Protein AF-A0A2M7SEW1-F1 (afdb_monomer)

Organism: NCBI:txid1974543

InterPro domains:
  IPR004155 PBS lyase HEAT-like repeat [SM00567] (40-69)
  IPR011989 Armadillo-like helical [G3DSA:1.25.10.10] (23-82)
  IPR016024 Armadillo-type fold [SSF48371] (25-82)
  IPR021133 HEAT, type 2 [PS50077] (58-82)

Nearest PDB structures (foldseek):
  4jw2-assembly1_A  TM=9.894E-01  e=2.557E-03  synthetic construct
  3ltj-assembly1_A  TM=9.966E-01  e=3.753E-02  synthetic construct
  4xl5-assembly1_C  TM=9.933E-01  e=4.218E-02  synthetic construct
  8aw4-assembly1_A  TM=9.488E-01  e=3.753E-02  synthetic construct
  6veh-assembly1_A  TM=9.405E-01  e=3.753E-02  synthetic construct

Structure (mmCIF, N/CA/C/O backbone):
data_AF-A0A2M7SEW1-F1
#
_entry.id   AF-A0A2M7SEW1-F1
#
loop_
_atom_site.group_PDB
_atom_site.id
_atom_site.type_symbol
_atom_site.label_atom_id
_atom_site.label_alt_id
_atom_site.label_comp_id
_atom_site.label_asym_id
_atom_site.label_entity_id
_atom_site.label_seq_id
_atom_site.pdbx_PDB_ins_code
_atom_site.Cartn_x
_atom_site.Cartn_y
_atom_site.Cartn_z
_atom_site.occupancy
_atom_site.B_iso_or_equiv
_atom_site.auth_seq_id
_atom_site.auth_comp_id
_atom_site.auth_asym_id
_atom_site.auth_atom_id
_atom_site.pdbx_PDB_model_num
ATOM 1 N N . MET A 1 1 ? -30.362 5.203 46.030 1.00 51.56 1 MET A N 1
ATOM 2 C CA . MET A 1 1 ? -28.888 5.373 46.006 1.00 51.56 1 MET A CA 1
ATOM 3 C C . MET A 1 1 ? -28.125 4.263 45.252 1.00 51.56 1 MET A C 1
ATOM 5 O O . MET A 1 1 ? -26.918 4.180 45.398 1.00 51.56 1 MET A O 1
ATOM 9 N N . LYS A 1 2 ? -28.771 3.428 44.408 1.00 43.75 2 LYS A N 1
ATOM 10 C CA . LYS A 1 2 ? -28.101 2.334 43.655 1.00 43.75 2 LYS A CA 1
ATOM 11 C C . LYS A 1 2 ? -28.065 2.522 42.124 1.00 43.75 2 LYS A C 1
ATOM 13 O O . LYS A 1 2 ? -27.558 1.662 41.422 1.00 43.75 2 LYS A O 1
ATOM 18 N N . ARG A 1 3 ? -28.584 3.640 41.595 1.00 46.50 3 ARG A N 1
ATOM 19 C CA . ARG A 1 3 ? -28.628 3.930 40.143 1.00 46.50 3 ARG A CA 1
ATOM 20 C C . ARG A 1 3 ? -27.537 4.899 39.653 1.00 46.50 3 ARG A C 1
ATOM 22 O O . ARG A 1 3 ? -27.454 5.145 38.461 1.00 46.50 3 ARG A O 1
ATOM 29 N N . LEU A 1 4 ? -26.691 5.417 40.552 1.00 39.47 4 LEU A N 1
ATOM 30 C CA . LEU A 1 4 ? -25.680 6.441 40.233 1.00 39.47 4 LEU A CA 1
ATOM 31 C C . LEU A 1 4 ? -24.267 5.867 39.988 1.00 39.47 4 LEU A C 1
ATOM 33 O O . LEU A 1 4 ? -23.418 6.550 39.434 1.00 39.47 4 LEU A O 1
ATOM 37 N N . ILE A 1 5 ? -24.024 4.601 40.354 1.00 47.69 5 ILE A N 1
ATOM 38 C CA . ILE A 1 5 ? -22.695 3.960 40.269 1.00 47.69 5 ILE A CA 1
ATOM 39 C C . ILE A 1 5 ? -22.389 3.444 38.844 1.00 47.69 5 ILE A C 1
ATOM 41 O O . ILE A 1 5 ? -21.232 3.376 38.456 1.00 47.69 5 ILE A O 1
ATOM 45 N N . ILE A 1 6 ? -23.408 3.147 38.025 1.00 51.91 6 ILE A N 1
ATOM 46 C CA . ILE A 1 6 ? -23.232 2.574 36.669 1.00 51.91 6 ILE A CA 1
ATOM 47 C C . ILE A 1 6 ? -22.760 3.629 35.640 1.00 51.91 6 ILE A C 1
ATOM 49 O O . ILE A 1 6 ? -22.089 3.305 34.657 1.00 51.91 6 ILE A O 1
ATOM 53 N N . ILE A 1 7 ? -23.076 4.910 35.865 1.00 52.78 7 ILE A N 1
ATOM 54 C CA . ILE A 1 7 ? -22.746 6.000 34.928 1.00 52.78 7 ILE A CA 1
ATOM 55 C C . ILE A 1 7 ? -21.261 6.387 35.036 1.00 52.78 7 ILE A C 1
ATOM 57 O O . ILE A 1 7 ? -20.616 6.647 34.021 1.00 52.78 7 ILE A O 1
ATOM 61 N N . THR A 1 8 ? -20.678 6.361 36.238 1.00 54.72 8 THR A N 1
ATOM 62 C CA . THR A 1 8 ? -19.272 6.751 36.448 1.00 54.72 8 THR A CA 1
ATOM 63 C C . THR A 1 8 ? -18.285 5.680 35.980 1.00 54.72 8 THR A C 1
ATOM 65 O O . THR A 1 8 ? -17.223 6.017 35.462 1.00 54.72 8 THR A O 1
ATOM 68 N N . THR A 1 9 ? -18.647 4.396 36.064 1.00 55.09 9 THR A N 1
ATOM 69 C CA . THR A 1 9 ? -17.812 3.292 35.557 1.00 55.09 9 THR A CA 1
ATOM 70 C C . THR A 1 9 ? -17.765 3.236 34.029 1.00 55.09 9 THR A C 1
ATOM 72 O O . THR A 1 9 ? -16.771 2.787 33.463 1.00 55.09 9 THR A O 1
ATOM 75 N N . SER A 1 10 ? -18.803 3.732 33.347 1.00 56.19 10 SER A N 1
ATOM 76 C CA . SER A 1 10 ? -18.861 3.757 31.878 1.00 56.19 10 SER A CA 1
ATOM 77 C C . SER A 1 10 ? -17.998 4.873 31.274 1.00 56.19 10 SER A C 1
ATOM 79 O O . SER A 1 10 ? -17.412 4.693 30.211 1.00 56.19 10 SER A O 1
ATOM 81 N N . LEU A 1 11 ? -17.851 6.009 31.967 1.00 52.69 11 LEU A N 1
ATOM 82 C CA . LEU A 1 11 ? -17.114 7.170 31.452 1.00 52.69 11 LEU A CA 1
ATOM 83 C C . LEU A 1 11 ? -15.585 6.975 31.470 1.00 52.69 11 LEU A C 1
ATOM 85 O O . LEU A 1 11 ? -14.882 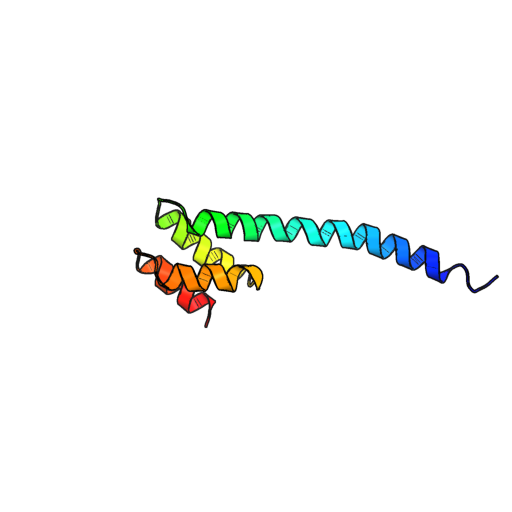7.449 30.580 1.00 52.69 11 LEU A O 1
ATOM 89 N N . VAL A 1 12 ? -15.064 6.236 32.456 1.00 53.09 12 VAL A N 1
ATOM 90 C CA . VAL A 1 12 ? -13.621 5.940 32.570 1.00 53.09 12 VAL A CA 1
ATOM 91 C C . VAL A 1 12 ? -13.172 4.933 31.504 1.00 53.09 12 VAL A C 1
ATOM 93 O O . VAL A 1 12 ? -12.076 5.057 30.956 1.00 53.09 12 VAL A O 1
ATOM 96 N N . PHE A 1 13 ? -14.037 3.983 31.131 1.00 54.03 13 PHE A N 1
ATOM 97 C CA . PHE A 1 13 ? -13.751 3.029 30.055 1.00 54.03 13 PHE A CA 1
ATOM 98 C C . PHE A 1 13 ? -13.633 3.723 28.689 1.00 54.03 13 PHE A C 1
ATOM 100 O O . PHE A 1 13 ? -12.761 3.379 27.892 1.00 54.03 13 PHE A O 1
ATOM 107 N N . VAL A 1 14 ? -14.453 4.751 28.449 1.00 58.41 14 VAL A N 1
ATOM 108 C CA . VAL A 1 14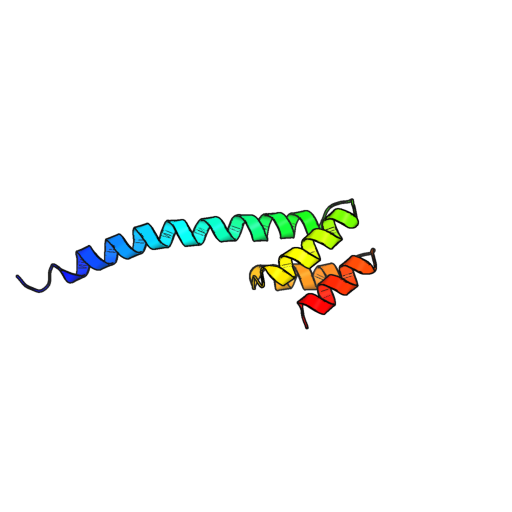 ? -14.440 5.547 27.211 1.00 58.41 14 VAL A CA 1
ATOM 109 C C . VAL A 1 14 ? -13.162 6.391 27.080 1.00 58.41 14 VAL A C 1
ATOM 111 O O . VAL A 1 14 ? -12.637 6.534 25.977 1.00 58.41 14 VAL A O 1
ATOM 114 N N . LEU A 1 15 ? -12.590 6.876 28.186 1.00 54.47 15 LEU A N 1
ATOM 115 C CA . LEU A 1 15 ? -11.369 7.695 28.165 1.00 54.47 15 LEU A CA 1
ATOM 116 C C . LEU A 1 15 ? -10.077 6.873 27.999 1.00 54.47 15 LEU A C 1
ATOM 118 O O . LEU A 1 15 ? -9.155 7.321 27.319 1.00 54.47 15 LEU A O 1
ATOM 122 N N . CYS A 1 16 ? -10.006 5.648 28.533 1.00 48.25 16 CYS A N 1
ATOM 123 C CA . CYS A 1 16 ? -8.841 4.772 28.333 1.00 48.25 16 CYS A CA 1
ATOM 124 C C . CYS A 1 16 ? -8.898 3.958 27.026 1.00 48.25 16 CYS A C 1
ATOM 126 O O . CYS A 1 16 ? -7.850 3.641 26.461 1.00 48.25 16 CYS A O 1
ATOM 128 N N . ALA A 1 17 ? -10.094 3.648 26.511 1.00 50.00 17 ALA A N 1
ATOM 129 C CA . ALA A 1 17 ? -10.250 3.039 25.188 1.00 50.00 17 ALA A CA 1
ATOM 130 C C . ALA A 1 17 ? -9.912 4.026 24.056 1.00 50.00 17 ALA A C 1
ATOM 132 O O . ALA A 1 17 ? -9.373 3.614 23.030 1.00 50.00 17 ALA A O 1
ATOM 133 N N . GLY A 1 18 ? -10.146 5.328 24.269 1.00 46.75 18 GLY A N 1
ATOM 134 C CA . GLY A 1 18 ? -9.834 6.383 23.304 1.00 46.75 18 GLY A CA 1
ATOM 135 C C . GLY A 1 18 ? -8.355 6.437 22.913 1.00 46.75 18 GLY A C 1
ATOM 136 O O . GLY A 1 18 ? -8.048 6.496 21.734 1.00 46.75 18 GLY A O 1
ATOM 137 N N . ALA A 1 19 ? -7.412 6.304 23.848 1.00 48.84 19 ALA A N 1
ATOM 138 C CA . ALA A 1 19 ? -5.983 6.421 23.524 1.00 48.84 19 ALA A CA 1
ATOM 139 C C . ALA A 1 19 ? -5.410 5.236 22.712 1.00 48.84 19 ALA A C 1
ATOM 141 O O . ALA A 1 19 ? -4.411 5.392 22.012 1.00 48.84 19 ALA A O 1
ATOM 142 N N . ARG A 1 20 ? -6.038 4.050 22.765 1.00 46.91 20 ARG A N 1
ATOM 143 C CA . ARG A 1 20 ? -5.623 2.874 21.970 1.00 46.91 20 ARG A CA 1
ATOM 144 C C . ARG A 1 20 ? -6.142 2.897 20.534 1.00 46.91 20 ARG A C 1
ATOM 146 O O . ARG A 1 20 ? -5.537 2.272 19.671 1.00 46.91 20 ARG A O 1
ATOM 153 N N . ILE A 1 21 ? -7.236 3.610 20.286 1.00 50.41 21 ILE A N 1
ATOM 154 C CA . ILE A 1 21 ? -7.874 3.686 18.966 1.00 50.41 21 ILE A CA 1
ATOM 155 C C . ILE A 1 21 ? -7.092 4.623 18.023 1.00 50.41 21 ILE A C 1
ATOM 157 O O . ILE A 1 21 ? -7.124 4.429 16.814 1.00 50.41 21 ILE A O 1
ATOM 161 N N . TRP A 1 22 ? -6.328 5.584 18.559 1.00 46.62 22 TRP A N 1
ATOM 162 C CA . TRP A 1 22 ? -5.668 6.630 17.762 1.00 46.62 22 TRP A CA 1
ATOM 163 C C . TRP A 1 22 ? -4.224 6.286 17.370 1.00 46.62 22 TRP A C 1
ATOM 165 O O . TRP A 1 22 ? -3.731 6.766 16.361 1.00 46.62 22 TRP A O 1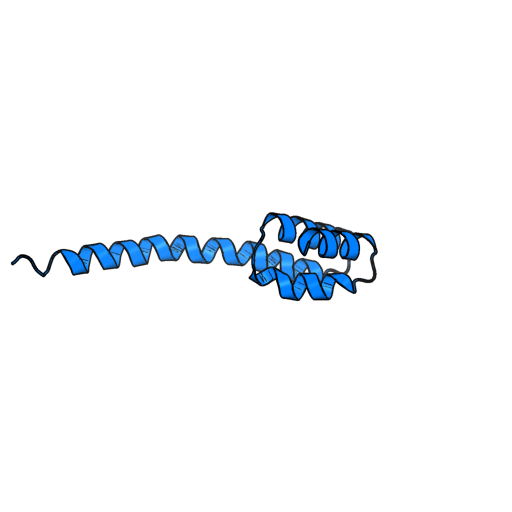
ATOM 175 N N . ALA A 1 23 ? -3.532 5.423 18.120 1.00 51.16 23 ALA A N 1
ATOM 176 C CA . ALA A 1 23 ? -2.137 5.082 17.813 1.00 51.16 23 ALA A CA 1
ATOM 177 C C . ALA A 1 23 ? -1.990 4.080 16.650 1.00 51.16 23 ALA A C 1
ATOM 179 O O . ALA A 1 23 ? -0.946 4.033 16.000 1.00 51.16 23 ALA A O 1
ATOM 180 N N . GLN A 1 24 ? -3.017 3.267 16.377 1.00 52.22 24 GLN A N 1
ATOM 181 C CA . GLN A 1 24 ? -2.954 2.256 15.317 1.00 52.22 24 GLN A CA 1
ATOM 182 C C . GLN A 1 24 ? -3.170 2.865 13.916 1.00 52.22 24 GLN A C 1
ATOM 184 O O . GLN A 1 24 ? -2.594 2.367 12.948 1.00 52.22 24 GLN A O 1
ATOM 189 N N . SER A 1 25 ? -3.937 3.960 13.804 1.00 60.50 25 SER A N 1
ATOM 190 C CA . SER A 1 25 ? -4.274 4.596 12.518 1.00 60.50 25 SER A CA 1
ATOM 191 C C . SER A 1 25 ? -3.074 5.236 11.823 1.00 60.50 25 SER A C 1
ATOM 193 O O . SER A 1 25 ? -3.003 5.242 10.591 1.00 60.50 25 SER A O 1
ATOM 195 N N . ASP A 1 26 ? -2.112 5.748 12.589 1.00 76.94 26 ASP A N 1
ATOM 196 C CA . ASP A 1 26 ? -0.989 6.513 12.040 1.00 76.94 26 ASP A CA 1
ATOM 197 C C . ASP A 1 26 ? 0.004 5.624 11.286 1.00 76.94 26 ASP A C 1
ATOM 199 O O . ASP A 1 26 ? 0.567 6.035 10.269 1.00 76.94 26 ASP A O 1
ATOM 203 N N . TYR A 1 27 ? 0.183 4.376 11.731 1.00 84.69 27 TYR A N 1
ATOM 204 C CA . TYR A 1 27 ? 1.061 3.422 11.057 1.00 84.69 27 TYR A CA 1
ATOM 205 C C . TYR A 1 27 ? 0.515 3.021 9.682 1.00 84.69 27 TYR A C 1
ATOM 207 O O . TYR A 1 27 ? 1.231 3.124 8.684 1.00 84.69 27 TYR A O 1
ATOM 215 N N . THR A 1 28 ? -0.760 2.626 9.608 1.00 88.44 28 THR A N 1
ATOM 216 C CA . THR A 1 28 ? -1.413 2.273 8.338 1.00 88.44 28 THR A CA 1
ATOM 217 C C . THR A 1 28 ? -1.440 3.469 7.390 1.00 88.44 28 THR A C 1
ATOM 219 O O . THR A 1 28 ? -1.058 3.340 6.227 1.00 88.44 28 THR A O 1
ATOM 222 N N . SER A 1 29 ? -1.807 4.652 7.891 1.00 89.06 29 SER A N 1
ATOM 223 C CA . SER A 1 29 ? -1.856 5.885 7.093 1.00 89.06 29 SER A CA 1
ATOM 224 C C . SER A 1 29 ? -0.490 6.247 6.511 1.00 89.06 29 SER A C 1
ATOM 226 O O . SER A 1 29 ? -0.381 6.623 5.342 1.00 89.06 29 SER A O 1
ATOM 228 N N . LYS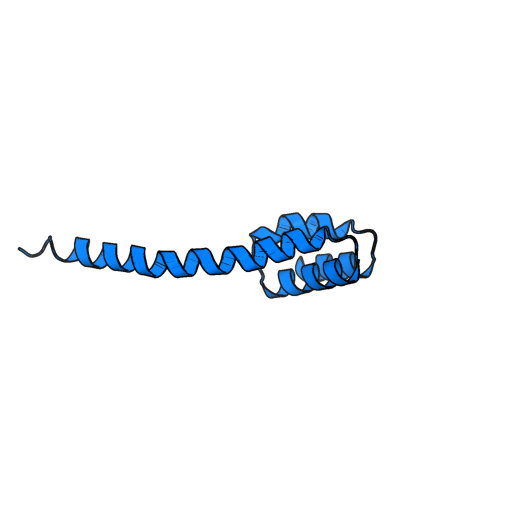 A 1 30 ? 0.578 6.066 7.295 1.00 93.25 30 LYS A N 1
ATOM 229 C CA . LYS A 1 30 ? 1.947 6.262 6.816 1.00 93.25 30 LYS A CA 1
ATOM 230 C C . LYS A 1 30 ? 2.293 5.297 5.684 1.00 93.25 30 LYS A C 1
ATOM 232 O O . LYS A 1 30 ? 2.798 5.733 4.652 1.00 93.25 30 LYS A O 1
ATOM 237 N N . LEU A 1 31 ? 2.016 4.005 5.852 1.00 94.19 31 LEU A N 1
ATOM 238 C CA . LEU A 1 31 ? 2.299 3.003 4.822 1.00 94.19 31 LEU A CA 1
ATOM 239 C C . LEU A 1 31 ? 1.482 3.232 3.542 1.00 94.19 31 LEU A C 1
ATOM 241 O O . LEU A 1 31 ? 1.996 3.034 2.445 1.00 94.19 31 LEU A O 1
ATOM 245 N N . ILE A 1 32 ? 0.241 3.704 3.665 1.00 93.62 32 ILE A N 1
ATOM 246 C CA . ILE A 1 32 ? -0.572 4.131 2.521 1.00 93.62 32 ILE A CA 1
ATOM 247 C C . ILE A 1 32 ? 0.120 5.268 1.754 1.00 93.62 32 ILE A C 1
ATOM 249 O O . ILE A 1 32 ? 0.166 5.245 0.525 1.00 93.62 32 ILE A O 1
ATOM 253 N N . GLY A 1 33 ? 0.707 6.241 2.457 1.00 94.00 33 GLY A N 1
ATOM 254 C CA . GLY A 1 33 ? 1.522 7.284 1.830 1.00 94.00 33 GLY A CA 1
ATOM 255 C C . GLY A 1 33 ? 2.747 6.720 1.101 1.00 94.00 33 GLY A C 1
ATOM 256 O O . GLY A 1 33 ? 3.044 7.125 -0.023 1.00 94.00 33 GLY A O 1
ATOM 257 N N . GLU A 1 34 ? 3.421 5.735 1.699 1.00 96.38 34 GLU A N 1
ATOM 258 C CA . GLU A 1 34 ? 4.599 5.072 1.120 1.00 96.38 34 GLU A CA 1
ATOM 259 C C . GLU A 1 34 ? 4.290 4.272 -0.163 1.00 96.38 34 GLU A C 1
ATOM 261 O O . GLU A 1 34 ? 5.189 4.076 -0.982 1.00 96.38 34 GLU A O 1
ATOM 266 N N . LEU A 1 35 ? 3.035 3.867 -0.410 1.00 95.25 35 LEU A N 1
ATOM 267 C CA . LEU A 1 35 ? 2.624 3.257 -1.687 1.00 95.25 35 LEU A CA 1
ATOM 268 C C . LEU A 1 35 ? 2.726 4.215 -2.882 1.00 95.25 35 LEU A C 1
ATOM 270 O O . LEU A 1 35 ? 2.685 3.762 -4.020 1.00 95.25 35 LEU A O 1
ATOM 274 N N . LYS A 1 36 ? 2.873 5.523 -2.654 1.00 94.62 36 LYS A N 1
ATOM 275 C CA . LYS A 1 36 ? 3.033 6.534 -3.713 1.00 94.62 36 LYS A CA 1
ATOM 276 C C . LYS A 1 36 ? 4.475 7.027 -3.852 1.00 94.62 36 LYS A C 1
ATOM 278 O O . LYS A 1 36 ? 4.734 7.975 -4.592 1.00 94.62 36 LYS A O 1
ATOM 283 N N . ASP A 1 37 ? 5.417 6.412 -3.138 1.00 97.31 37 ASP A N 1
ATOM 284 C CA . ASP A 1 37 ? 6.821 6.809 -3.180 1.00 97.31 37 ASP A CA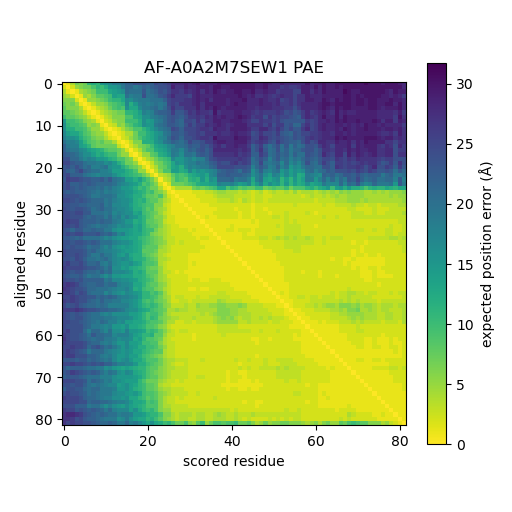 1
ATOM 285 C C . ASP A 1 37 ? 7.438 6.558 -4.568 1.00 97.31 37 ASP A C 1
ATOM 287 O O . ASP A 1 37 ? 7.138 5.573 -5.249 1.00 97.31 37 ASP A O 1
ATOM 291 N N . LYS A 1 38 ? 8.342 7.445 -4.996 1.00 96.12 38 LYS A N 1
ATOM 292 C CA . LYS A 1 38 ? 9.040 7.319 -6.286 1.00 96.12 38 LYS A CA 1
ATOM 293 C C . LYS A 1 38 ? 9.928 6.075 -6.337 1.00 96.12 38 LYS A C 1
ATOM 295 O O . LYS A 1 38 ? 10.148 5.514 -7.407 1.00 96.12 38 LYS A O 1
ATOM 300 N N . ASN A 1 39 ? 10.443 5.637 -5.194 1.00 97.06 39 ASN A N 1
ATOM 301 C CA . ASN A 1 39 ? 11.275 4.458 -5.080 1.00 97.06 39 ASN A CA 1
ATOM 302 C C . ASN A 1 39 ? 10.411 3.197 -4.950 1.00 97.06 39 ASN A C 1
ATOM 304 O O . ASN A 1 39 ? 9.762 2.956 -3.930 1.00 97.06 39 ASN A O 1
ATOM 308 N N . ALA A 1 40 ? 10.490 2.324 -5.954 1.00 95.75 40 ALA A N 1
ATOM 309 C CA . ALA A 1 40 ? 9.773 1.055 -5.957 1.00 95.75 40 ALA A CA 1
ATOM 310 C C . ALA A 1 40 ? 10.080 0.174 -4.732 1.00 95.75 40 ALA A C 1
ATOM 312 O O . ALA A 1 40 ? 9.209 -0.562 -4.279 1.00 95.75 40 ALA A O 1
ATOM 313 N N . TYR A 1 41 ? 11.279 0.251 -4.143 1.00 96.75 41 TYR A N 1
ATOM 314 C CA . TYR A 1 41 ? 11.607 -0.506 -2.931 1.00 96.75 41 TYR A CA 1
ATOM 315 C C . TYR A 1 41 ? 10.775 -0.065 -1.718 1.00 96.75 41 TYR A C 1
ATOM 317 O O . TYR A 1 41 ? 10.345 -0.907 -0.926 1.00 96.75 41 TYR A O 1
ATOM 325 N N . VAL A 1 42 ? 10.505 1.238 -1.599 1.00 97.44 42 VAL A N 1
ATOM 326 C CA . VAL A 1 42 ? 9.641 1.794 -0.549 1.00 97.44 42 VAL A CA 1
ATOM 327 C C . VAL A 1 42 ? 8.205 1.317 -0.757 1.00 97.44 42 VAL A C 1
ATOM 329 O O . VAL A 1 42 ? 7.616 0.763 0.170 1.00 97.44 42 VAL A O 1
ATOM 332 N N . ARG A 1 43 ? 7.692 1.385 -1.993 1.00 97.38 43 ARG A N 1
ATOM 333 C CA . ARG A 1 43 ? 6.350 0.879 -2.332 1.00 97.38 43 ARG A CA 1
ATOM 334 C C . ARG A 1 43 ? 6.195 -0.620 -2.064 1.00 97.38 43 ARG A C 1
ATOM 336 O O . ARG A 1 43 ? 5.196 -1.053 -1.496 1.00 97.38 43 ARG A O 1
ATOM 343 N N . ILE A 1 44 ? 7.205 -1.424 -2.412 1.00 96.75 44 ILE A N 1
ATOM 344 C CA . ILE A 1 44 ? 7.232 -2.871 -2.137 1.00 96.75 44 ILE A CA 1
ATOM 345 C C . ILE A 1 44 ? 7.127 -3.133 -0.635 1.00 96.75 44 ILE A C 1
ATOM 347 O O . ILE A 1 44 ? 6.351 -3.990 -0.205 1.00 96.75 44 ILE A O 1
ATOM 351 N N . ARG A 1 45 ? 7.927 -2.415 0.164 1.00 96.56 45 ARG A N 1
ATOM 352 C CA . ARG A 1 45 ? 7.894 -2.534 1.621 1.00 96.56 45 ARG A CA 1
ATOM 353 C C . ARG A 1 45 ? 6.508 -2.178 2.145 1.00 96.56 45 ARG A C 1
ATOM 355 O O . ARG A 1 45 ? 5.961 -2.957 2.916 1.00 96.56 45 ARG A O 1
ATOM 362 N N . ALA A 1 46 ? 5.936 -1.070 1.685 1.00 95.88 46 ALA A N 1
ATOM 363 C CA . ALA A 1 46 ? 4.609 -0.627 2.084 1.00 95.88 46 ALA A CA 1
ATOM 364 C C . ALA A 1 46 ? 3.535 -1.684 1.798 1.00 95.88 46 ALA A C 1
ATOM 366 O O . ALA A 1 46 ? 2.850 -2.112 2.722 1.00 95.88 46 ALA A O 1
ATOM 367 N N . ALA A 1 47 ? 3.460 -2.201 0.566 1.00 95.56 47 ALA A N 1
ATOM 368 C CA . ALA A 1 47 ? 2.496 -3.240 0.190 1.00 95.56 47 ALA A CA 1
ATOM 369 C C . ALA A 1 47 ? 2.626 -4.511 1.052 1.00 95.56 47 ALA A C 1
ATOM 371 O O . ALA A 1 47 ? 1.627 -5.123 1.434 1.00 95.56 47 ALA A O 1
ATOM 372 N N . ARG A 1 48 ? 3.861 -4.898 1.397 1.00 94.44 48 ARG A N 1
ATOM 373 C CA . ARG A 1 48 ? 4.130 -6.052 2.262 1.00 94.44 48 ARG A CA 1
ATOM 374 C C . ARG A 1 48 ? 3.722 -5.803 3.714 1.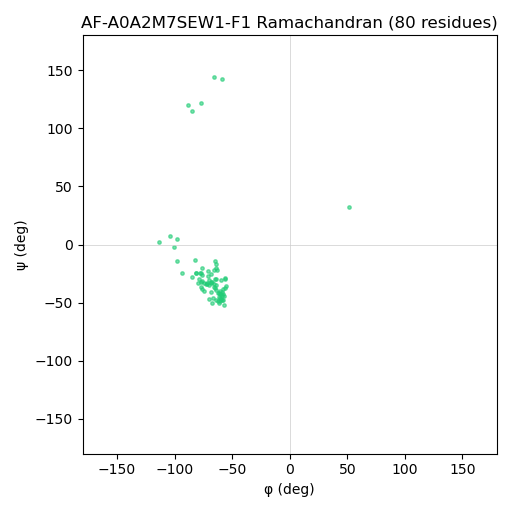00 94.44 48 ARG A C 1
ATOM 376 O O . ARG A 1 48 ? 3.123 -6.685 4.327 1.00 94.44 48 ARG A O 1
ATOM 383 N N . GLU A 1 49 ? 4.083 -4.656 4.286 1.00 94.75 49 GLU A N 1
ATOM 384 C CA . GLU A 1 49 ? 3.755 -4.350 5.684 1.00 94.75 49 GLU A CA 1
ATOM 385 C C . GLU A 1 49 ? 2.253 -4.096 5.867 1.00 94.75 49 GLU A C 1
ATOM 387 O O . GLU A 1 49 ? 1.689 -4.555 6.857 1.00 94.75 49 GLU A O 1
ATOM 392 N N . LEU A 1 50 ? 1.572 -3.487 4.889 1.00 92.25 50 LEU A N 1
ATOM 393 C CA . LEU A 1 50 ? 0.111 -3.346 4.902 1.00 92.25 50 LEU A CA 1
ATOM 394 C C . LEU A 1 50 ? -0.588 -4.709 4.959 1.00 92.25 50 LEU A C 1
ATOM 396 O O . LEU A 1 50 ? -1.508 -4.900 5.752 1.00 92.25 50 LEU A O 1
ATOM 400 N N . GLY A 1 51 ? -0.093 -5.703 4.215 1.00 89.75 51 GLY A N 1
ATOM 401 C CA . GLY A 1 51 ? -0.644 -7.056 4.296 1.00 89.75 51 GLY A CA 1
ATOM 402 C C . GLY A 1 51 ? -0.395 -7.781 5.611 1.00 89.75 51 GLY A C 1
ATOM 403 O O . GLY A 1 51 ? -1.186 -8.637 6.007 1.00 89.75 51 GLY A O 1
ATOM 404 N N . ARG A 1 52 ? 0.666 -7.414 6.332 1.00 90.19 52 ARG A N 1
ATOM 405 C CA . ARG A 1 52 ? 0.899 -7.894 7.702 1.00 90.19 52 ARG A CA 1
ATOM 406 C C . ARG A 1 52 ? -0.002 -7.193 8.707 1.00 90.19 52 ARG A C 1
ATOM 408 O O . ARG A 1 52 ? -0.478 -7.850 9.626 1.00 90.19 52 ARG A O 1
ATOM 415 N N . ALA A 1 53 ? -0.236 -5.895 8.517 1.00 87.56 53 ALA A N 1
ATOM 416 C CA . ALA A 1 53 ? -1.121 -5.105 9.361 1.00 87.56 53 ALA A CA 1
ATOM 417 C C . ALA A 1 53 ? -2.584 -5.566 9.256 1.00 87.56 53 ALA A C 1
ATOM 419 O O . ALA A 1 53 ? -3.309 -5.461 10.241 1.00 87.56 53 ALA A O 1
ATOM 420 N N . ARG A 1 54 ? -2.999 -6.111 8.096 1.00 84.06 54 ARG A N 1
ATOM 421 C CA . ARG A 1 54 ? -4.375 -6.582 7.823 1.00 84.06 54 ARG A CA 1
ATOM 422 C C . ARG A 1 54 ? -5.437 -5.531 8.153 1.00 84.06 54 ARG A C 1
ATOM 424 O O . ARG A 1 54 ? -6.548 -5.861 8.562 1.00 84.06 54 ARG A O 1
ATOM 431 N N . ASP A 1 55 ? -5.074 -4.267 7.984 1.00 86.75 55 ASP A N 1
ATOM 432 C CA . ASP A 1 55 ? -5.966 -3.150 8.236 1.00 86.75 55 ASP A CA 1
ATOM 433 C C . ASP A 1 55 ? -6.951 -3.023 7.062 1.00 86.75 55 ASP A C 1
ATOM 435 O O . ASP A 1 55 ? -6.501 -2.841 5.922 1.00 86.75 55 ASP A O 1
ATOM 439 N N . PRO A 1 56 ? -8.274 -3.098 7.295 1.00 86.12 56 PRO A N 1
ATOM 440 C CA . PRO A 1 56 ? -9.272 -2.931 6.243 1.00 86.12 56 PRO A CA 1
ATOM 441 C C . PRO A 1 56 ? -9.148 -1.607 5.481 1.00 86.12 56 PRO A C 1
ATOM 443 O O . PRO A 1 56 ? -9.462 -1.561 4.293 1.00 86.12 56 PRO A O 1
ATOM 446 N N . LEU A 1 57 ? -8.635 -0.548 6.120 1.00 86.69 57 LEU A N 1
ATOM 447 C CA . LEU A 1 57 ? -8.416 0.752 5.479 1.00 86.69 57 LEU A CA 1
ATOM 448 C C . LEU A 1 57 ? -7.396 0.683 4.337 1.00 86.69 57 LEU A C 1
ATOM 450 O O . LEU A 1 57 ? -7.397 1.536 3.456 1.00 86.69 57 LEU A O 1
ATOM 454 N N . SER A 1 58 ? -6.527 -0.331 4.328 1.00 91.25 58 SER A N 1
ATOM 455 C CA . SER A 1 58 ? -5.503 -0.501 3.296 1.00 91.25 58 SER A CA 1
ATOM 456 C C . SER A 1 58 ? -6.009 -1.163 2.013 1.00 91.25 58 SER A C 1
ATOM 458 O O . SER A 1 58 ? -5.308 -1.115 1.005 1.00 91.25 58 SER A O 1
ATOM 460 N N . ILE A 1 59 ? -7.208 -1.760 2.023 1.00 91.56 59 ILE A N 1
ATOM 461 C CA . ILE A 1 59 ? -7.718 -2.578 0.910 1.00 91.56 59 ILE A CA 1
ATOM 462 C C . ILE A 1 59 ? -7.819 -1.761 -0.380 1.00 91.56 59 ILE A C 1
ATOM 464 O O . ILE A 1 59 ? -7.308 -2.195 -1.409 1.00 91.56 59 ILE A O 1
ATOM 468 N N . GLU A 1 60 ? -8.420 -0.570 -0.328 1.00 92.38 60 GLU A N 1
ATOM 469 C CA . GLU A 1 60 ? -8.566 0.302 -1.504 1.00 92.38 60 GLU A CA 1
ATOM 470 C C . GLU A 1 60 ? -7.198 0.669 -2.102 1.00 92.38 60 GLU A C 1
ATOM 472 O O . GLU A 1 60 ? -6.968 0.525 -3.302 1.00 92.38 60 GLU A O 1
ATOM 477 N N . PHE A 1 61 ? -6.237 1.028 -1.250 1.00 93.50 61 PHE A N 1
ATOM 478 C CA . PHE A 1 61 ? -4.885 1.383 -1.682 1.00 93.50 61 PHE A CA 1
ATOM 479 C C . PHE A 1 61 ? -4.098 0.185 -2.228 1.00 93.50 61 PHE A C 1
ATOM 481 O O . PHE A 1 61 ? -3.275 0.335 -3.131 1.00 93.50 61 PHE A O 1
ATOM 488 N N . LEU A 1 62 ? -4.346 -1.017 -1.708 1.00 94.19 62 LEU A N 1
ATOM 489 C CA . LEU A 1 62 ? -3.756 -2.248 -2.225 1.00 94.19 62 LEU A CA 1
ATOM 490 C C . LEU A 1 62 ? -4.353 -2.637 -3.582 1.00 94.19 62 LEU A C 1
ATOM 492 O O . LEU A 1 62 ? -3.619 -3.135 -4.432 1.00 94.19 62 LEU A O 1
ATOM 496 N N . ILE A 1 63 ? -5.640 -2.368 -3.818 1.00 95.62 63 ILE A N 1
ATOM 497 C CA . ILE A 1 63 ? -6.267 -2.553 -5.135 1.00 95.62 63 ILE A CA 1
ATOM 498 C C . ILE A 1 63 ? -5.603 -1.639 -6.170 1.00 95.62 63 ILE A C 1
ATOM 500 O O . ILE A 1 63 ? -5.286 -2.092 -7.270 1.00 95.62 63 ILE A O 1
ATOM 504 N N . ASP A 1 64 ? -5.313 -0.387 -5.818 1.00 94.81 64 ASP A N 1
ATOM 505 C CA . ASP A 1 64 ? -4.551 0.508 -6.693 1.00 94.81 64 ASP A CA 1
ATOM 506 C C . ASP A 1 64 ? -3.117 0.007 -6.924 1.00 94.81 64 ASP A C 1
ATOM 508 O O . ASP A 1 64 ? -2.625 0.022 -8.056 1.00 94.81 64 ASP A O 1
ATOM 512 N N . ALA A 1 65 ? -2.467 -0.531 -5.888 1.00 95.44 65 ALA A N 1
ATOM 513 C CA . ALA A 1 65 ? -1.122 -1.101 -5.981 1.00 95.44 65 ALA A CA 1
ATOM 514 C C . ALA A 1 65 ? -1.031 -2.341 -6.901 1.00 95.44 65 ALA A C 1
ATOM 516 O O . ALA A 1 65 ? 0.059 -2.685 -7.367 1.00 95.44 65 ALA A O 1
ATOM 517 N N . LEU A 1 66 ? -2.151 -2.990 -7.245 1.00 96.94 66 LEU A N 1
ATOM 518 C CA . LEU A 1 66 ? -2.185 -4.029 -8.287 1.00 96.94 66 LEU A CA 1
ATOM 519 C C . LEU A 1 66 ? -1.848 -3.488 -9.681 1.00 96.94 66 LEU A C 1
ATOM 521 O O . LEU A 1 66 ? -1.471 -4.264 -10.557 1.00 96.94 66 LEU A O 1
ATOM 525 N N . LYS A 1 67 ? -1.967 -2.175 -9.898 1.00 96.75 67 LYS A N 1
ATOM 526 C CA . LYS A 1 67 ? -1.656 -1.501 -11.167 1.00 96.75 67 LYS A CA 1
ATOM 527 C C . LYS A 1 67 ? -0.266 -0.861 -11.174 1.00 96.75 67 LYS A C 1
ATOM 529 O O . LYS A 1 67 ? 0.084 -0.194 -12.143 1.00 96.75 67 LYS A O 1
ATOM 534 N N . ASP A 1 68 ? 0.524 -1.052 -10.116 1.00 97.56 68 ASP A N 1
ATOM 535 C CA . ASP A 1 68 ? 1.855 -0.454 -10.001 1.00 97.56 68 ASP A CA 1
ATOM 536 C C . ASP A 1 68 ? 2.772 -0.891 -11.153 1.00 97.56 68 ASP A C 1
ATOM 538 O O . ASP A 1 68 ? 2.770 -2.054 -11.575 1.00 97.56 68 ASP A O 1
ATOM 542 N N . GLU A 1 69 ? 3.602 0.034 -11.637 1.00 96.38 69 GLU A N 1
ATOM 543 C CA . GLU A 1 69 ? 4.601 -0.220 -12.681 1.00 96.38 69 GLU A CA 1
ATOM 544 C C . GLU A 1 69 ? 5.551 -1.369 -12.303 1.00 96.38 69 GLU A C 1
ATOM 546 O O . GLU A 1 69 ? 5.926 -2.194 -13.144 1.00 96.38 69 GLU A O 1
ATOM 551 N N . HIS A 1 70 ? 5.892 -1.485 -11.017 1.00 97.56 70 HIS A N 1
ATOM 552 C CA . HIS A 1 70 ? 6.900 -2.407 -10.541 1.00 97.56 70 HIS A CA 1
ATOM 553 C C . HIS A 1 70 ? 6.278 -3.780 -10.227 1.00 97.56 70 HIS A C 1
ATOM 555 O O . HIS A 1 70 ? 5.464 -3.908 -9.305 1.00 97.56 70 HIS A O 1
ATOM 561 N N . PRO A 1 71 ? 6.720 -4.870 -10.887 1.00 96.94 71 PRO A N 1
ATOM 562 C CA . PRO A 1 71 ? 6.092 -6.189 -10.759 1.00 96.94 71 PRO A CA 1
ATOM 563 C C . PRO A 1 71 ? 5.996 -6.716 -9.327 1.00 96.94 71 PRO A C 1
ATOM 565 O O . PRO A 1 71 ? 4.998 -7.321 -8.945 1.00 96.94 71 PRO A O 1
ATOM 568 N N . ARG A 1 72 ? 7.021 -6.464 -8.503 1.00 96.56 72 ARG A N 1
ATOM 569 C CA . ARG A 1 72 ? 7.010 -6.904 -7.099 1.00 96.56 72 ARG A CA 1
ATOM 570 C C . ARG A 1 72 ? 5.930 -6.216 -6.264 1.00 96.56 72 ARG A C 1
ATOM 572 O O . ARG A 1 72 ? 5.397 -6.877 -5.381 1.00 96.56 72 ARG A O 1
ATOM 579 N N . VAL A 1 73 ? 5.596 -4.950 -6.533 1.00 96.69 73 VAL A N 1
ATOM 580 C CA . VAL A 1 73 ? 4.517 -4.254 -5.811 1.00 96.69 73 VAL A CA 1
ATOM 581 C C . VAL A 1 73 ? 3.191 -4.949 -6.104 1.00 96.69 73 VAL A C 1
ATOM 583 O O . VAL A 1 73 ? 2.507 -5.356 -5.168 1.00 96.69 73 VAL A O 1
ATOM 586 N N . ARG A 1 74 ? 2.910 -5.228 -7.386 1.00 97.56 74 ARG A N 1
ATOM 587 C CA . ARG A 1 74 ? 1.713 -5.971 -7.813 1.00 97.56 74 ARG A CA 1
ATOM 588 C C . ARG A 1 74 ? 1.610 -7.348 -7.157 1.00 97.56 74 ARG A C 1
ATOM 590 O O . ARG A 1 74 ? 0.549 -7.718 -6.670 1.00 97.56 74 ARG A O 1
ATOM 597 N N . ILE A 1 75 ? 2.718 -8.095 -7.104 1.00 96.81 75 ILE A N 1
ATOM 598 C CA . ILE A 1 75 ? 2.763 -9.420 -6.461 1.00 96.81 75 ILE A CA 1
ATOM 599 C C . ILE A 1 75 ? 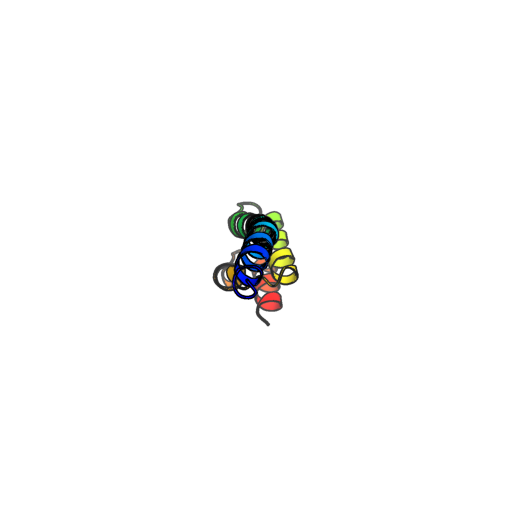2.408 -9.322 -4.975 1.00 96.81 75 ILE A C 1
ATOM 601 O O . ILE A 1 75 ? 1.640 -10.145 -4.483 1.00 96.81 75 ILE A O 1
ATOM 605 N N . PHE A 1 76 ? 2.968 -8.355 -4.243 1.00 95.44 76 PHE A N 1
ATOM 606 C CA . PHE A 1 76 ? 2.648 -8.199 -2.824 1.00 95.44 76 PHE A CA 1
ATOM 607 C C . PHE A 1 76 ? 1.210 -7.739 -2.611 1.00 95.44 76 PHE A C 1
ATOM 609 O O . PHE A 1 76 ? 0.546 -8.292 -1.745 1.00 95.44 76 PHE A O 1
ATOM 616 N N . ALA A 1 77 ? 0.713 -6.808 -3.423 1.00 94.94 77 ALA A N 1
ATOM 617 C CA . ALA A 1 77 ? -0.677 -6.377 -3.374 1.00 94.94 77 ALA A CA 1
ATOM 618 C C . ALA A 1 77 ? -1.648 -7.552 -3.594 1.00 94.94 77 ALA A C 1
ATOM 620 O O . ALA A 1 77 ? -2.537 -7.763 -2.775 1.00 94.94 77 ALA A O 1
ATOM 621 N N . ALA A 1 78 ? -1.414 -8.382 -4.617 1.00 95.56 78 ALA A N 1
ATOM 622 C CA . ALA A 1 78 ? -2.230 -9.567 -4.886 1.00 95.56 78 ALA A CA 1
ATOM 623 C C . ALA A 1 78 ? -2.177 -10.564 -3.723 1.00 95.56 78 ALA A C 1
ATOM 625 O O . ALA A 1 78 ? -3.205 -10.934 -3.177 1.00 95.56 78 ALA A O 1
ATOM 626 N N . ARG A 1 79 ? -0.972 -10.922 -3.258 1.00 92.88 79 ARG A N 1
ATOM 627 C CA . ARG A 1 79 ? -0.806 -11.855 -2.127 1.00 92.88 79 ARG A CA 1
ATOM 628 C C . ARG A 1 79 ? -1.460 -11.364 -0.840 1.00 92.88 79 ARG A C 1
ATOM 630 O O . ARG A 1 79 ? -1.826 -12.185 -0.007 1.00 92.88 79 ARG A O 1
ATOM 637 N N . THR A 1 80 ? -1.532 -10.052 -0.653 1.00 92.06 80 THR A N 1
ATOM 638 C CA . THR A 1 80 ? -2.199 -9.454 0.498 1.00 92.06 80 THR A CA 1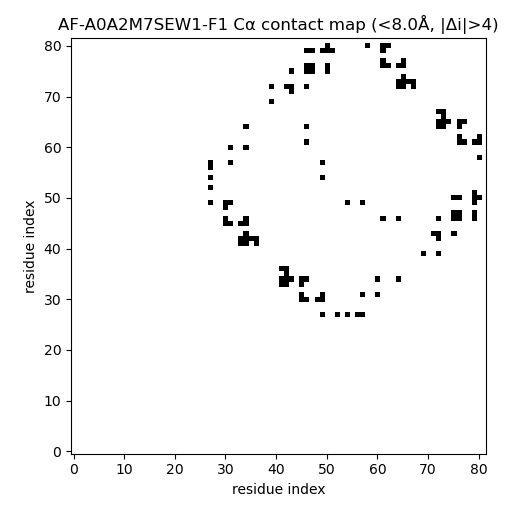
ATOM 639 C C . THR A 1 80 ? -3.719 -9.539 0.382 1.00 92.06 80 THR A C 1
ATOM 641 O O . THR A 1 80 ? -4.380 -9.786 1.388 1.00 92.06 80 THR A O 1
ATOM 644 N N . LEU A 1 81 ? -4.270 -9.325 -0.814 1.00 90.88 81 LEU A N 1
ATOM 645 C CA . LEU A 1 81 ? -5.715 -9.332 -1.054 1.00 90.88 81 LEU A CA 1
ATOM 646 C C . LEU A 1 81 ? -6.316 -10.750 -1.099 1.00 90.88 81 LEU A C 1
ATOM 648 O O . LEU A 1 81 ? -7.510 -10.891 -0.838 1.00 90.88 81 LEU A O 1
ATOM 652 N N . GLY A 1 82 ? -5.494 -11.777 -1.342 1.00 84.00 82 GLY A N 1
ATOM 653 C CA . GLY A 1 82 ? -5.896 -13.191 -1.385 1.00 84.00 82 GLY A CA 1
ATOM 654 C C . GLY A 1 82 ? -5.938 -13.753 -2.796 1.00 84.00 82 GLY A C 1
ATOM 655 O O . GLY A 1 82 ? -6.441 -14.888 -2.923 1.00 84.00 82 GLY A O 1
#

Mean pre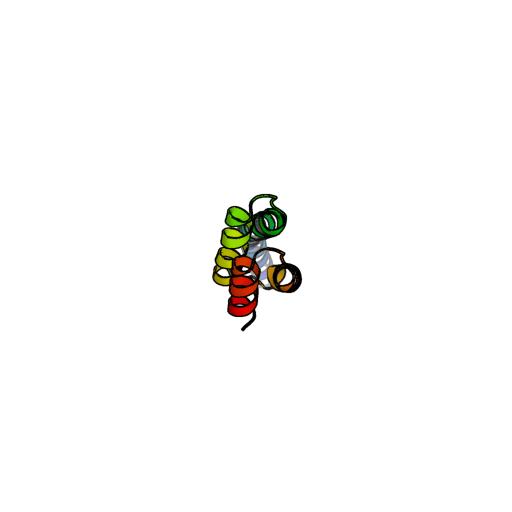dicted aligned error: 11.05 Å

pLDDT: mean 80.41, std 20.0, range [39.47, 97.56]

Sequence (82 aa):
MKRLIIITTSLVFVLCAGARIWAQSDYTSKLIGELKDKNAYVRIRAARELGRARDPLSIEFLIDALKDEHPRVRIFAARTLG

Foldseek 3Di:
DPPPPVVVVVVVCVVVVVVVVPPLVVVLVVLLVQCPDPDVVSVLVSLQVNLVSLDPVCLVSLVVQCVDPDVSSVVSSVVSND

Solvent-accessible surface area (backbone atoms only — not comparable to full-atom values): 4657 Å² total; per-residue (Å²): 141,81,81,69,66,66,62,60,61,53,54,56,53,55,61,63,52,49,65,63,64,60,66,60,53,55,58,56,53,49,36,59,55,31,57,71,44,91,49,62,70,51,19,34,49,20,34,45,51,47,46,71,65,66,49,75,86,47,50,68,60,33,59,55,32,51,70,42,90,49,67,66,28,20,52,33,18,46,68,50,77,105

Radius of gyration: 19.09 Å; Cα contacts (8 Å, |Δi|>4): 67; chains: 1; bounding box: 40×21×59 Å

Secondary structure (DSSP, 8-state):
--SSHHHHHHHHHHHHHHHHHHHHHHHHHHHHHHTT-SSHHHHHHHHHHHHHHT-GGGHHHHHHHTT-SSHHHHHHHHHHH-